Protein AF-A0A1A8ISS9-F1 (afdb_monomer_lite)

Secondary structure (DSSP, 8-state):
-HHHHHHHHHHTTSSS-----EEEE-S--HHHHHHHHHHT-GGG-SEEEE-TTS---HHHHHHHHHHS--TT--EEE--TTTT-TTT--GGGHHHHHHHHHHHHH-TT--EE-

Organism: Nothobranchius kuhntae (NCBI:txid321403)

pLDDT: mean 85.94, std 9.26, range [60.38, 97.31]

Structure (mmCIF, N/CA/C/O backbone):
data_AF-A0A1A8ISS9-F1
#
_entry.id   AF-A0A1A8ISS9-F1
#
loop_
_atom_site.group_PDB
_atom_site.id
_atom_site.type_symbol
_atom_site.label_atom_id
_atom_site.label_alt_id
_atom_site.label_comp_id
_atom_site.label_asym_id
_atom_site.label_entity_id
_atom_site.label_seq_id
_atom_site.pdbx_PDB_ins_code
_atom_site.Cartn_x
_atom_site.Cartn_y
_atom_site.Cartn_z
_atom_site.occupancy
_atom_site.B_iso_or_equiv
_atom_site.auth_seq_id
_atom_site.auth_comp_id
_atom_site.auth_asym_id
_atom_site.auth_atom_id
_atom_site.pdbx_PDB_model_num
ATOM 1 N N . TYR A 1 1 ? -16.794 6.265 -9.540 1.00 60.38 1 TYR A N 1
ATOM 2 C CA . TYR A 1 1 ? -15.836 6.478 -8.433 1.00 60.38 1 TYR A CA 1
ATOM 3 C C . TYR A 1 1 ? -16.132 7.723 -7.606 1.00 60.38 1 TYR A C 1
ATOM 5 O O . TYR A 1 1 ? -15.986 7.642 -6.396 1.00 60.38 1 TYR A O 1
ATOM 13 N N . ASP A 1 2 ? -16.631 8.817 -8.189 1.00 71.25 2 ASP A N 1
ATOM 14 C CA . ASP A 1 2 ? -17.115 9.984 -7.424 1.00 71.25 2 ASP A CA 1
ATOM 15 C C . ASP A 1 2 ? -18.046 9.669 -6.236 1.00 71.25 2 ASP A C 1
ATOM 17 O O . ASP A 1 2 ? -17.802 10.223 -5.166 1.00 71.25 2 ASP A O 1
ATOM 21 N N . PRO A 1 3 ? -19.027 8.742 -6.317 1.00 77.75 3 PRO A N 1
ATOM 22 C CA . PRO A 1 3 ? -19.847 8.405 -5.148 1.00 77.75 3 PRO A CA 1
ATOM 23 C C . PRO A 1 3 ? -19.054 7.738 -4.014 1.00 77.75 3 PRO A C 1
ATOM 25 O O . PRO A 1 3 ? -19.392 7.916 -2.849 1.00 77.75 3 PRO A O 1
ATOM 28 N N . VAL A 1 4 ? -17.973 7.011 -4.326 1.00 76.69 4 VAL A N 1
ATOM 29 C CA . VAL A 1 4 ? -17.093 6.408 -3.310 1.00 76.69 4 VAL A CA 1
ATOM 30 C C . VAL A 1 4 ? -16.338 7.511 -2.576 1.00 76.69 4 VAL A C 1
ATOM 32 O O . VAL A 1 4 ? -16.363 7.557 -1.353 1.00 76.69 4 VAL A O 1
ATOM 35 N N . ALA A 1 5 ? -15.736 8.450 -3.308 1.00 77.69 5 ALA A N 1
ATOM 36 C CA . ALA A 1 5 ? -15.061 9.592 -2.697 1.00 77.69 5 ALA A CA 1
ATOM 37 C C . ALA A 1 5 ? -16.015 10.471 -1.875 1.00 77.69 5 ALA A C 1
ATOM 39 O O . ALA A 1 5 ? -15.668 10.890 -0.775 1.00 77.69 5 ALA A O 1
ATOM 40 N N . GLN A 1 6 ? -17.231 10.710 -2.376 1.00 78.62 6 GLN A N 1
ATOM 41 C CA . GLN A 1 6 ? -18.268 11.422 -1.630 1.00 78.62 6 GLN A CA 1
ATOM 42 C C . GLN A 1 6 ? -18.646 10.683 -0.345 1.00 78.62 6 GLN A C 1
ATOM 44 O O . GLN A 1 6 ? -18.747 11.321 0.699 1.00 78.62 6 GLN A O 1
ATOM 49 N N . ALA A 1 7 ? -18.780 9.354 -0.386 1.00 79.06 7 ALA A N 1
ATOM 50 C CA . ALA A 1 7 ? -19.005 8.562 0.817 1.00 79.06 7 ALA A CA 1
ATOM 51 C C . ALA A 1 7 ? -17.861 8.752 1.824 1.00 79.06 7 ALA A C 1
ATOM 53 O O . ALA A 1 7 ? -18.134 9.094 2.970 1.00 79.06 7 ALA A O 1
ATOM 54 N N . PHE A 1 8 ? -16.594 8.649 1.399 1.00 78.31 8 PHE A N 1
ATOM 55 C CA . PHE A 1 8 ? -15.442 8.893 2.278 1.00 78.31 8 PHE A CA 1
ATOM 56 C C . PHE A 1 8 ? -15.427 10.303 2.887 1.00 78.31 8 PHE A C 1
ATOM 58 O O . PHE A 1 8 ? -15.116 10.466 4.065 1.00 78.31 8 PHE A O 1
ATOM 65 N N . LEU A 1 9 ? -15.790 11.330 2.116 1.00 79.06 9 LEU A N 1
ATOM 66 C CA . LEU A 1 9 ? -15.884 12.699 2.627 1.00 79.06 9 LEU A CA 1
ATOM 67 C C . LEU A 1 9 ? -16.990 12.839 3.680 1.00 79.06 9 LEU A C 1
ATOM 69 O O . LEU A 1 9 ? -16.774 13.481 4.707 1.00 79.06 9 LEU A O 1
ATOM 73 N N . LEU A 1 10 ? -18.142 12.204 3.453 1.00 80.00 10 LEU A N 1
ATOM 74 C CA . LEU A 1 10 ? -19.265 12.200 4.392 1.00 80.00 10 LEU A CA 1
ATOM 75 C C . LEU A 1 10 ? -18.953 11.428 5.680 1.00 80.00 10 LEU A C 1
ATOM 77 O O . LEU A 1 10 ? -19.461 11.807 6.732 1.00 80.00 10 LEU A O 1
ATOM 81 N N . LEU A 1 11 ? -18.080 10.412 5.640 1.00 74.12 11 LEU A N 1
ATOM 82 C CA . LEU A 1 11 ? -17.676 9.660 6.838 1.00 74.12 11 LEU A CA 1
ATOM 83 C C . LEU A 1 11 ? -17.051 10.543 7.915 1.00 74.12 11 LEU A C 1
ATOM 85 O O . LEU A 1 11 ? -17.265 10.296 9.099 1.00 74.12 11 LEU A O 1
ATOM 89 N N . ARG A 1 12 ? -16.350 11.615 7.529 1.00 70.94 12 ARG A N 1
ATOM 90 C CA . ARG A 1 12 ? -15.792 12.581 8.491 1.00 70.94 12 ARG A CA 1
ATOM 91 C C . ARG A 1 12 ? -16.876 13.340 9.265 1.00 70.94 12 ARG A C 1
ATOM 93 O O . ARG A 1 12 ? -16.585 13.914 10.309 1.00 70.94 12 ARG A O 1
ATOM 100 N N . CYS A 1 13 ? -18.108 13.344 8.759 1.00 74.62 13 CYS A N 1
ATOM 101 C CA . CYS A 1 13 ? -19.268 13.998 9.355 1.00 74.62 13 CYS A CA 1
ATOM 102 C C . CYS A 1 13 ? -20.208 13.012 10.075 1.00 74.62 13 CYS A C 1
ATOM 104 O O . CYS A 1 13 ? -21.216 13.440 10.636 1.00 74.62 13 CYS A O 1
ATOM 106 N N . CYS A 1 14 ? -19.909 11.707 10.070 1.00 73.69 14 CYS A N 1
ATOM 107 C CA . CYS A 1 14 ? -20.744 10.686 10.699 1.00 73.69 14 CYS A CA 1
ATOM 108 C C . CYS A 1 14 ? -20.286 10.374 12.140 1.00 73.69 14 CYS A C 1
ATOM 110 O O . CYS A 1 14 ? -19.088 10.326 12.414 1.00 73.69 14 CYS A O 1
ATOM 112 N N . PRO A 1 15 ? -21.218 10.092 13.075 1.00 76.62 15 PRO A N 1
ATOM 113 C CA . PRO A 1 15 ? -20.873 9.735 14.456 1.00 76.62 15 PRO A CA 1
ATOM 114 C C . PRO A 1 15 ? -20.226 8.341 14.584 1.00 76.62 15 PRO A C 1
ATOM 116 O O . PRO A 1 15 ? -19.570 8.056 15.585 1.00 76.62 15 PRO A O 1
ATOM 119 N N . LEU A 1 16 ? -20.389 7.474 13.576 1.00 72.50 16 LEU A N 1
ATOM 120 C CA . LEU A 1 16 ? -19.735 6.167 13.487 1.00 72.50 16 LEU A CA 1
ATOM 121 C C . LEU A 1 16 ? -18.405 6.299 12.734 1.00 72.50 16 LEU A C 1
ATOM 123 O O . LEU A 1 16 ? -18.392 6.612 11.545 1.00 72.50 16 LEU A O 1
ATOM 127 N N . LYS A 1 17 ? -17.292 6.024 13.423 1.00 73.31 17 LYS A N 1
ATOM 128 C CA . LYS A 1 17 ? -15.950 6.005 12.825 1.00 73.31 17 LYS A CA 1
ATOM 129 C C . LYS A 1 17 ? -15.729 4.675 12.106 1.00 73.31 17 LYS A C 1
ATOM 131 O O . LYS A 1 17 ? -15.537 3.651 12.759 1.00 73.31 17 LYS A O 1
ATOM 136 N N . LEU A 1 18 ? -15.776 4.680 10.775 1.00 72.00 18 LEU A N 1
ATOM 137 C CA . LEU A 1 18 ? -15.343 3.529 9.983 1.00 72.00 18 LEU A CA 1
ATOM 138 C C . LEU A 1 18 ? -13.815 3.451 9.984 1.00 72.00 18 LEU A C 1
ATOM 140 O O . LEU A 1 18 ? -13.147 4.471 9.864 1.00 72.00 18 LEU A O 1
ATOM 144 N N . HIS A 1 19 ? -13.275 2.240 10.116 1.00 77.31 19 HIS A N 1
ATOM 145 C CA . HIS A 1 19 ? -11.836 1.991 10.108 1.00 77.31 19 HIS A CA 1
ATOM 146 C C . HIS A 1 19 ? -11.495 1.028 8.971 1.00 77.31 19 HIS A C 1
ATOM 148 O O . HIS A 1 19 ? -11.909 -0.135 8.986 1.00 77.31 19 HIS A O 1
ATOM 154 N N . PHE A 1 20 ? -10.764 1.514 7.971 1.00 84.19 20 PHE A N 1
ATOM 155 C CA . PHE A 1 20 ? -10.398 0.725 6.798 1.00 84.19 20 PHE A CA 1
ATOM 156 C C . PHE A 1 20 ? -9.106 -0.042 7.072 1.00 84.19 20 PHE A C 1
ATOM 158 O O . PHE A 1 20 ? -8.005 0.462 6.892 1.00 84.19 20 PHE A O 1
ATOM 165 N N . VAL A 1 21 ? -9.241 -1.289 7.521 1.00 89.62 21 VAL A N 1
ATOM 166 C CA . VAL A 1 21 ? -8.081 -2.157 7.794 1.00 89.62 21 VAL A CA 1
ATOM 167 C C . VAL A 1 21 ? -7.480 -2.771 6.528 1.00 89.62 21 VAL A C 1
ATOM 169 O O . VAL A 1 21 ? -6.317 -3.178 6.540 1.00 89.62 21 VAL A O 1
ATOM 172 N N . GLY A 1 22 ? -8.250 -2.829 5.440 1.00 92.75 22 GLY A N 1
ATOM 173 C CA . GLY A 1 22 ? -7.833 -3.368 4.151 1.00 92.75 22 GLY A CA 1
ATOM 174 C C . GLY A 1 22 ? -8.367 -2.532 2.993 1.00 92.75 22 GLY A C 1
ATOM 175 O O . GLY A 1 22 ? -9.510 -2.074 3.032 1.00 92.75 22 GLY A O 1
ATOM 176 N N . PHE A 1 23 ? -7.547 -2.355 1.961 1.00 93.19 23 PHE A N 1
ATOM 177 C CA . PHE A 1 23 ? -7.891 -1.617 0.754 1.00 93.19 23 PHE A CA 1
ATOM 178 C C . PHE A 1 23 ? -7.484 -2.414 -0.482 1.00 93.19 23 PHE A C 1
ATOM 180 O O . PHE A 1 23 ? -6.300 -2.677 -0.686 1.00 93.19 23 PHE A O 1
ATOM 187 N N . ARG A 1 24 ? -8.465 -2.768 -1.319 1.00 93.50 24 ARG A N 1
ATOM 188 C CA . ARG A 1 24 ? -8.237 -3.423 -2.609 1.00 93.50 24 ARG A CA 1
ATOM 189 C C . ARG A 1 24 ? -8.620 -2.484 -3.747 1.00 93.50 24 ARG A C 1
ATOM 191 O O . ARG A 1 24 ? -9.789 -2.140 -3.908 1.00 93.50 24 ARG A O 1
ATOM 198 N N . ALA A 1 25 ? -7.634 -2.094 -4.541 1.00 91.88 25 ALA A N 1
ATOM 199 C CA . ALA A 1 25 ? -7.802 -1.307 -5.749 1.00 91.88 25 ALA A CA 1
ATOM 200 C C . ALA A 1 25 ? -7.944 -2.216 -6.968 1.00 91.88 25 ALA A C 1
ATOM 202 O O . ALA A 1 25 ? -7.020 -2.958 -7.299 1.00 91.88 25 ALA A O 1
ATOM 203 N N . ASP A 1 26 ? -9.073 -2.091 -7.663 1.00 91.56 26 ASP A N 1
ATOM 204 C CA . ASP A 1 26 ? -9.326 -2.721 -8.956 1.00 91.56 26 ASP A CA 1
ATOM 205 C C . ASP A 1 26 ? -9.849 -1.679 -9.945 1.00 91.56 26 ASP A C 1
ATOM 207 O O . ASP A 1 26 ? -10.719 -0.867 -9.611 1.00 91.56 26 ASP A O 1
ATOM 211 N N . SER A 1 27 ? -9.288 -1.702 -11.156 1.00 88.50 27 SER A N 1
ATOM 212 C CA . SER A 1 27 ? -9.709 -0.881 -12.295 1.00 88.50 27 SER A CA 1
ATOM 213 C C . SER A 1 27 ? -9.714 0.633 -12.018 1.00 88.50 27 SER A C 1
ATOM 215 O O . SER A 1 27 ? -10.427 1.399 -12.664 1.00 88.50 27 SER A O 1
ATOM 217 N N . LEU A 1 28 ? -8.907 1.079 -11.046 1.00 89.69 28 LEU A N 1
ATOM 218 C CA . LEU A 1 28 ? -8.697 2.491 -10.738 1.00 89.69 28 LEU A CA 1
ATOM 219 C C . LEU A 1 28 ? -7.663 3.093 -11.687 1.00 89.69 28 LEU A C 1
ATOM 221 O O . LEU A 1 28 ? -6.567 2.557 -11.849 1.00 89.69 28 LEU A O 1
ATOM 225 N N . SER A 1 29 ? -7.962 4.275 -12.230 1.00 91.00 29 SER A N 1
ATOM 226 C CA . SER A 1 29 ? -6.897 5.134 -12.761 1.00 91.00 29 SER A CA 1
ATOM 227 C C . SER A 1 29 ? -5.946 5.542 -11.629 1.00 91.00 29 SER A C 1
ATOM 229 O O . SER A 1 29 ? -6.364 5.642 -10.474 1.00 91.00 29 SER A O 1
ATOM 231 N N . LEU A 1 30 ? -4.688 5.861 -11.946 1.00 90.25 30 LEU A N 1
ATOM 232 C CA . LEU A 1 30 ? -3.707 6.295 -10.940 1.00 90.25 30 LEU A CA 1
ATOM 233 C C . LEU A 1 30 ? -4.227 7.468 -10.105 1.00 90.25 30 LEU A C 1
ATOM 235 O O . LEU A 1 30 ? -4.208 7.420 -8.879 1.00 90.25 30 LEU A O 1
ATOM 239 N N . LYS A 1 31 ? -4.794 8.489 -10.757 1.00 90.50 31 LYS A N 1
ATOM 240 C CA . LYS A 1 31 ? -5.374 9.647 -10.065 1.00 90.50 31 LYS A CA 1
ATOM 241 C C . LYS A 1 31 ? -6.447 9.234 -9.051 1.00 90.50 31 LYS A C 1
ATOM 243 O O . LYS A 1 31 ? -6.476 9.774 -7.949 1.00 90.50 31 LYS A O 1
ATOM 248 N N . GLN A 1 32 ? -7.311 8.283 -9.407 1.00 90.44 32 GLN A N 1
ATOM 249 C CA . GLN A 1 32 ? -8.339 7.773 -8.499 1.00 90.44 32 GLN A CA 1
ATOM 250 C C . GLN A 1 32 ? -7.740 6.933 -7.372 1.00 90.44 32 GLN A C 1
ATOM 252 O O . GLN A 1 32 ? -8.168 7.100 -6.236 1.00 90.44 32 GLN A O 1
ATOM 257 N N . LEU A 1 33 ? -6.742 6.088 -7.657 1.00 90.75 33 LEU A N 1
ATOM 258 C CA . LEU A 1 33 ? -6.028 5.317 -6.639 1.00 90.75 33 LEU A CA 1
ATOM 259 C C . LEU A 1 33 ? -5.462 6.242 -5.559 1.00 90.75 33 LEU A C 1
ATOM 261 O O . LEU A 1 33 ? -5.831 6.111 -4.396 1.00 90.75 33 LEU A O 1
ATOM 265 N N . PHE A 1 34 ? -4.633 7.216 -5.944 1.00 90.25 34 PHE A N 1
ATOM 266 C CA . PHE A 1 34 ? -4.026 8.155 -4.996 1.00 90.25 34 PHE A CA 1
ATOM 267 C C . PHE A 1 34 ? -5.073 8.965 -4.228 1.00 90.25 34 PHE A C 1
ATOM 269 O O . PHE A 1 34 ? -4.919 9.208 -3.032 1.00 90.25 34 PHE A O 1
ATOM 276 N N . TYR A 1 35 ? -6.141 9.388 -4.908 1.00 89.62 35 TYR A N 1
ATOM 277 C CA . TYR A 1 35 ? -7.189 10.186 -4.287 1.00 89.62 35 TYR A CA 1
ATOM 278 C C . TYR A 1 35 ? -7.982 9.392 -3.246 1.00 89.62 35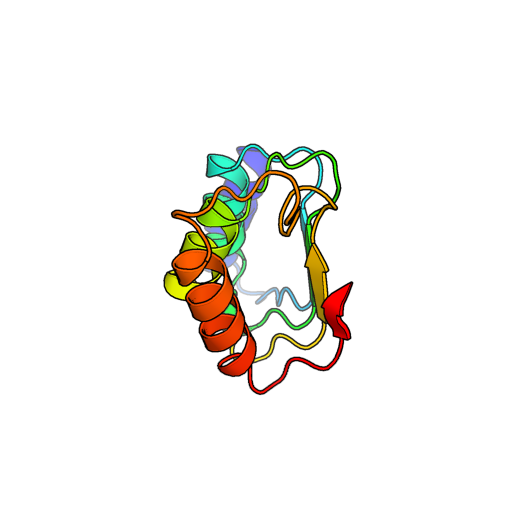 TYR A C 1
ATOM 280 O O . TYR A 1 35 ? -8.111 9.839 -2.111 1.00 89.62 35 TYR A O 1
ATOM 288 N N . VAL A 1 36 ? -8.471 8.202 -3.602 1.00 89.38 36 VAL A N 1
ATOM 289 C CA . VAL A 1 36 ? -9.254 7.363 -2.686 1.00 89.38 36 VAL A CA 1
ATOM 290 C C . VAL A 1 36 ? -8.382 6.864 -1.537 1.00 89.38 36 VAL A C 1
ATOM 292 O O . VAL A 1 36 ? -8.825 6.883 -0.395 1.00 89.38 36 VAL A O 1
ATOM 295 N N . LEU A 1 37 ? -7.133 6.483 -1.806 1.00 90.25 37 LEU A N 1
ATOM 296 C CA . LEU A 1 37 ? -6.233 5.968 -0.779 1.00 90.25 37 LEU A CA 1
ATOM 297 C C . LEU A 1 37 ? -5.888 7.035 0.275 1.00 90.25 37 LEU A C 1
ATOM 299 O O . LEU A 1 37 ? -5.849 6.725 1.460 1.00 90.25 37 LEU A O 1
ATOM 303 N N . ARG A 1 38 ? -5.757 8.311 -0.120 1.00 87.31 38 ARG A N 1
ATOM 304 C CA . ARG A 1 38 ? -5.639 9.436 0.830 1.00 87.31 38 ARG A CA 1
ATOM 305 C C . ARG A 1 38 ? -6.890 9.653 1.678 1.00 87.31 38 ARG A C 1
ATOM 307 O O . ARG A 1 38 ? -6.783 10.121 2.805 1.00 87.31 38 ARG A O 1
ATOM 314 N N . LEU A 1 39 ? -8.069 9.366 1.133 1.00 87.19 39 LEU A N 1
ATOM 315 C CA . LEU A 1 39 ? -9.332 9.484 1.862 1.00 87.19 39 LEU A CA 1
ATOM 316 C C . LEU A 1 39 ? -9.589 8.294 2.799 1.00 87.19 39 LEU A C 1
ATOM 318 O O . LEU A 1 39 ? -10.405 8.414 3.707 1.00 87.19 39 LEU A O 1
ATOM 322 N N . ALA A 1 40 ? -8.903 7.168 2.588 1.00 87.19 40 ALA A N 1
ATOM 323 C CA . ALA A 1 40 ? -9.122 5.912 3.297 1.00 87.19 40 ALA A CA 1
ATOM 324 C C . ALA A 1 40 ? -8.304 5.747 4.592 1.00 87.19 40 ALA A C 1
ATOM 326 O O . ALA A 1 40 ? -8.228 4.631 5.096 1.00 87.19 40 ALA A O 1
ATOM 327 N N . GLU A 1 41 ? -7.726 6.827 5.133 1.00 86.88 41 GLU A N 1
ATOM 328 C CA . GLU A 1 41 ? -6.900 6.812 6.358 1.00 86.88 41 GLU A CA 1
ATOM 329 C C . GLU A 1 41 ? -5.753 5.781 6.274 1.00 86.88 41 GLU A C 1
ATOM 331 O O . GLU A 1 41 ? -5.789 4.740 6.934 1.00 86.88 41 GLU A O 1
ATOM 336 N N . PRO A 1 42 ? -4.727 6.024 5.440 1.00 89.88 42 PRO A N 1
ATOM 337 C CA . PRO A 1 42 ? -3.656 5.057 5.183 1.00 89.88 42 PRO A CA 1
ATOM 338 C C . PRO A 1 42 ? -2.890 4.615 6.443 1.00 89.88 42 PRO A C 1
ATOM 340 O O . PRO A 1 42 ? -2.365 3.503 6.489 1.00 89.88 42 PRO A O 1
ATOM 343 N N . GLU A 1 43 ? -2.925 5.409 7.514 1.00 90.88 43 GLU A N 1
ATOM 344 C CA . GLU A 1 43 ? -2.355 5.098 8.828 1.00 90.88 43 GLU A CA 1
ATOM 345 C C . GLU A 1 43 ? -3.053 3.923 9.540 1.00 90.88 43 GLU A C 1
ATOM 347 O O . GLU A 1 43 ? -2.509 3.324 10.477 1.00 90.88 43 GLU A O 1
ATOM 352 N N . ALA A 1 44 ? -4.277 3.601 9.117 1.00 90.12 44 ALA A N 1
ATOM 353 C CA . ALA A 1 44 ? -5.087 2.488 9.595 1.00 90.12 44 ALA A CA 1
ATOM 354 C C . ALA A 1 44 ? -4.922 1.210 8.762 1.00 90.12 44 ALA A C 1
ATOM 356 O O . ALA A 1 44 ? -5.220 0.116 9.253 1.00 90.12 44 ALA A O 1
ATOM 357 N N . ILE A 1 45 ? -4.458 1.337 7.517 1.00 94.50 45 ILE A N 1
ATOM 358 C CA . ILE A 1 45 ? -4.435 0.238 6.557 1.00 94.50 45 ILE A CA 1
ATOM 359 C C . ILE A 1 45 ? -3.362 -0.773 6.960 1.00 94.50 45 ILE A C 1
ATOM 361 O O . ILE A 1 45 ? -2.182 -0.460 7.107 1.00 94.50 45 ILE A O 1
ATOM 365 N N . THR A 1 46 ? -3.789 -2.024 7.101 1.00 96.25 46 THR A N 1
ATOM 366 C CA . THR A 1 46 ? -2.910 -3.169 7.369 1.00 96.25 46 THR A CA 1
ATOM 367 C C . THR A 1 46 ? -2.692 -4.037 6.135 1.00 96.25 46 THR A C 1
ATOM 369 O O . THR A 1 46 ? -1.691 -4.749 6.063 1.00 96.25 46 THR A O 1
ATOM 372 N N . LYS A 1 47 ? -3.587 -3.949 5.144 1.00 97.12 47 LYS A N 1
ATOM 373 C CA . LYS A 1 47 ? -3.505 -4.690 3.885 1.00 97.12 47 LYS A CA 1
ATOM 374 C C . LYS A 1 47 ? -3.821 -3.793 2.688 1.00 97.12 47 LYS A C 1
ATOM 376 O O . LYS A 1 47 ? -4.929 -3.26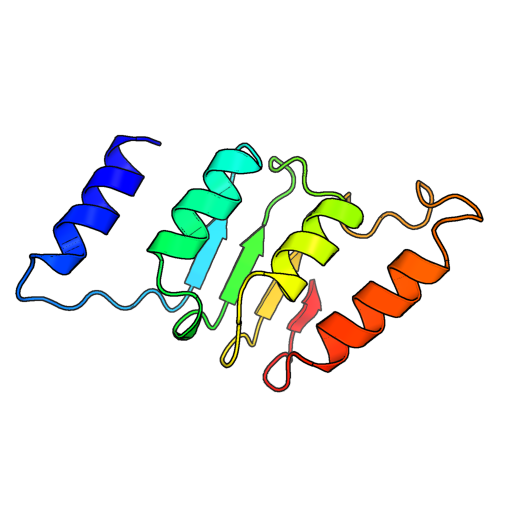7 2.602 1.00 97.12 47 LYS A O 1
ATOM 381 N N . LEU A 1 48 ? -2.871 -3.643 1.769 1.00 96.12 48 LEU A N 1
ATOM 382 C CA . LEU A 1 48 ? -3.021 -2.895 0.521 1.00 96.12 48 LEU A CA 1
ATOM 383 C C . LEU A 1 48 ? -2.866 -3.846 -0.664 1.00 96.12 48 LEU A C 1
ATOM 385 O O . LEU A 1 48 ? -1.795 -4.403 -0.874 1.00 96.12 48 LEU A O 1
ATOM 389 N N . GLU A 1 49 ? -3.921 -4.003 -1.455 1.00 95.25 49 GLU A N 1
ATOM 390 C CA . GLU A 1 49 ? -3.923 -4.849 -2.646 1.00 95.25 49 GLU A CA 1
ATOM 391 C C . GLU A 1 49 ? -4.187 -4.007 -3.892 1.00 95.25 49 GLU A C 1
ATOM 393 O O . GLU A 1 49 ? -5.269 -3.443 -4.049 1.00 95.25 49 GLU A O 1
ATOM 398 N N . VAL A 1 50 ? -3.229 -3.940 -4.811 1.00 93.44 50 VAL A N 1
ATOM 399 C CA . VAL A 1 50 ? -3.404 -3.307 -6.120 1.00 93.44 50 VAL A CA 1
ATOM 400 C C . VAL A 1 50 ? -3.373 -4.397 -7.186 1.00 93.44 50 VAL A C 1
ATOM 402 O O . VAL A 1 50 ? -2.353 -5.051 -7.381 1.00 93.44 50 VAL A O 1
ATOM 405 N N . VAL A 1 51 ? -4.501 -4.629 -7.866 1.00 90.19 51 VAL A N 1
ATOM 406 C CA . VAL A 1 51 ? -4.596 -5.703 -8.872 1.00 90.19 51 VAL A CA 1
ATOM 407 C C . VAL A 1 51 ? -4.195 -5.239 -10.277 1.00 90.19 51 VAL A C 1
ATOM 409 O O . VAL A 1 51 ? -4.066 -4.048 -10.551 1.00 90.19 51 VAL A O 1
ATOM 412 N N . HIS A 1 52 ? -4.038 -6.202 -11.191 1.00 80.06 52 HIS A N 1
ATOM 413 C CA . HIS A 1 52 ? -3.506 -6.036 -12.553 1.00 80.06 52 HIS A CA 1
ATOM 414 C C . HIS A 1 52 ? -4.211 -4.993 -13.440 1.00 80.06 52 HIS A C 1
ATOM 416 O O . HIS A 1 52 ? -3.607 -4.521 -14.397 1.00 80.06 52 HIS A O 1
ATOM 422 N N . ASN A 1 53 ? -5.454 -4.612 -13.137 1.00 81.25 53 ASN A N 1
ATOM 423 C CA . ASN A 1 53 ? -6.198 -3.607 -13.907 1.00 81.25 53 ASN A CA 1
ATOM 424 C C . ASN A 1 53 ? -5.825 -2.160 -13.558 1.00 81.25 53 ASN A C 1
ATOM 426 O O . ASN A 1 53 ? -6.357 -1.222 -14.150 1.00 81.25 53 ASN A O 1
ATOM 430 N N . VAL A 1 54 ? -4.947 -1.961 -12.577 1.00 85.94 54 VAL A N 1
ATOM 431 C CA . VAL A 1 54 ? -4.408 -0.647 -12.238 1.00 85.94 54 VAL A CA 1
ATOM 432 C C . VAL A 1 54 ? -3.070 -0.480 -12.965 1.00 85.94 54 VAL A C 1
ATOM 434 O O . VAL A 1 54 ? -2.183 -1.312 -12.761 1.00 85.94 54 VAL A O 1
ATOM 437 N N . PRO A 1 55 ? -2.881 0.578 -13.779 1.00 88.00 55 PRO A N 1
ATOM 438 C CA . PRO A 1 55 ? -1.635 0.819 -14.510 1.00 88.00 55 PRO A CA 1
ATOM 439 C C . PRO A 1 55 ? -0.545 1.379 -13.577 1.00 88.00 55 PRO A C 1
ATOM 441 O O . PRO A 1 55 ? -0.057 2.492 -13.759 1.00 88.00 55 PRO A O 1
ATOM 444 N N . LEU A 1 56 ? -0.221 0.633 -12.518 1.00 89.19 56 LEU A N 1
ATOM 445 C CA . LEU A 1 56 ? 0.827 0.962 -11.558 1.00 89.19 56 LEU A CA 1
ATOM 446 C C . LEU A 1 56 ? 2.173 0.456 -12.089 1.00 89.19 56 LEU A C 1
ATOM 448 O O . LEU A 1 56 ? 2.319 -0.725 -12.396 1.00 89.19 56 LEU A O 1
ATOM 452 N N . GLU A 1 57 ? 3.147 1.358 -12.157 1.00 88.94 57 GLU A N 1
ATOM 453 C CA . GLU A 1 57 ? 4.523 1.095 -12.602 1.00 88.94 57 GLU A CA 1
ATOM 454 C C . GLU A 1 57 ? 5.496 1.493 -11.485 1.00 88.94 57 GLU A C 1
ATOM 456 O O . GLU A 1 57 ? 5.083 2.134 -10.513 1.00 88.94 57 GLU A O 1
ATOM 461 N N . ALA A 1 58 ? 6.778 1.151 -11.624 1.00 88.19 58 ALA A N 1
ATOM 462 C CA . ALA A 1 58 ? 7.797 1.364 -10.592 1.00 88.19 58 ALA A CA 1
ATOM 463 C C . ALA A 1 58 ? 7.878 2.826 -10.111 1.00 88.19 58 ALA A C 1
ATOM 465 O O . ALA A 1 58 ? 7.858 3.080 -8.907 1.00 88.19 58 ALA A O 1
ATOM 466 N N . PHE A 1 59 ? 7.849 3.796 -11.030 1.00 87.88 59 PHE A N 1
ATOM 467 C CA . PHE A 1 59 ? 7.833 5.222 -10.681 1.00 87.88 59 PHE A CA 1
ATOM 468 C C . PHE A 1 59 ? 6.580 5.620 -9.882 1.00 87.88 59 PHE A C 1
ATOM 470 O O . PHE A 1 59 ? 6.639 6.367 -8.907 1.00 87.88 59 PHE A O 1
ATOM 477 N N . HIS A 1 60 ? 5.413 5.084 -10.249 1.00 90.69 60 HIS A N 1
ATOM 478 C CA . HIS A 1 60 ? 4.177 5.341 -9.510 1.00 90.69 60 HIS A CA 1
ATOM 479 C C . HIS A 1 60 ? 4.219 4.733 -8.103 1.00 90.69 60 HIS A C 1
ATOM 481 O O . HIS A 1 60 ? 3.685 5.327 -7.165 1.00 90.69 60 HIS A O 1
ATOM 487 N N . LEU A 1 61 ? 4.855 3.569 -7.952 1.00 91.00 61 LEU A N 1
ATOM 488 C CA . LEU A 1 61 ? 5.062 2.921 -6.661 1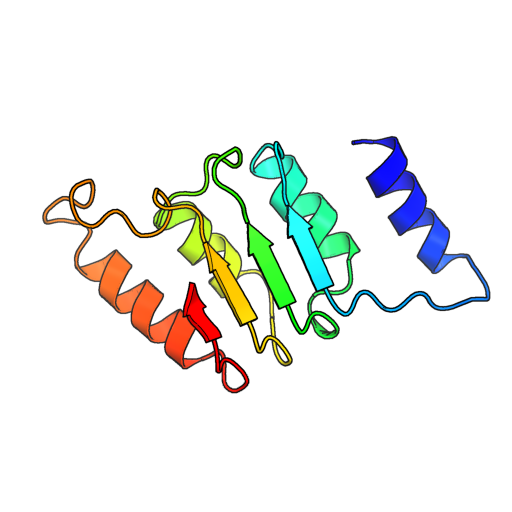.00 91.00 61 LEU A CA 1
ATOM 489 C C . LEU A 1 61 ? 6.005 3.736 -5.767 1.00 91.00 61 LEU A C 1
ATOM 491 O O . LEU A 1 61 ? 5.702 3.929 -4.593 1.00 91.00 61 LEU A O 1
ATOM 495 N N . GLU A 1 62 ? 7.091 4.275 -6.319 1.00 91.44 62 GLU A N 1
ATOM 496 C CA . GLU A 1 62 ? 8.004 5.165 -5.593 1.00 91.44 62 GLU A CA 1
ATOM 497 C C . GLU A 1 62 ? 7.257 6.398 -5.063 1.00 91.44 62 GLU A C 1
ATOM 499 O O . GLU A 1 62 ? 7.336 6.741 -3.879 1.00 91.44 62 GLU A O 1
ATOM 504 N N . VAL A 1 63 ? 6.444 7.033 -5.913 1.00 92.25 63 VAL A N 1
ATOM 505 C CA . VAL A 1 63 ? 5.602 8.169 -5.515 1.00 92.25 63 VAL A CA 1
ATOM 506 C C . VAL A 1 63 ? 4.593 7.765 -4.436 1.00 92.25 63 VAL A C 1
ATOM 508 O O . VAL A 1 63 ? 4.363 8.524 -3.497 1.00 92.25 63 VAL A O 1
ATOM 511 N N . LEU A 1 64 ? 3.992 6.578 -4.529 1.00 92.44 64 LEU A N 1
ATOM 512 C CA . LEU A 1 64 ? 3.051 6.079 -3.525 1.00 92.44 64 LEU A CA 1
ATOM 513 C C . LEU A 1 64 ? 3.710 5.895 -2.161 1.00 92.44 64 LEU A C 1
ATOM 515 O O . LEU A 1 64 ? 3.210 6.444 -1.181 1.00 92.44 64 LEU A O 1
ATOM 519 N N . LEU A 1 65 ? 4.832 5.181 -2.110 1.00 92.25 65 LEU A N 1
ATOM 520 C CA . LEU A 1 65 ? 5.531 4.878 -0.863 1.00 92.25 65 LEU A CA 1
ATOM 521 C C . LEU A 1 65 ? 6.219 6.108 -0.253 1.00 92.25 65 LEU A C 1
ATOM 523 O O . LEU A 1 65 ? 6.379 6.176 0.960 1.00 92.25 65 LEU A O 1
ATOM 527 N N . SER A 1 66 ? 6.594 7.102 -1.063 1.00 92.38 66 SER A N 1
ATOM 528 C CA . SER A 1 66 ? 7.206 8.345 -0.570 1.00 92.38 66 SER A CA 1
ATOM 529 C C . SER A 1 66 ? 6.195 9.405 -0.119 1.00 92.38 66 SER A C 1
ATOM 531 O O . SER A 1 66 ? 6.525 10.264 0.701 1.00 92.38 66 SER A O 1
ATOM 533 N N . LYS A 1 67 ? 4.974 9.411 -0.675 1.00 91.06 67 LYS A N 1
ATOM 534 C CA . LYS A 1 67 ? 3.956 10.444 -0.395 1.00 91.06 67 LYS A CA 1
ATOM 535 C C . LYS A 1 67 ? 2.860 10.000 0.560 1.00 91.06 67 LYS A C 1
ATOM 537 O O . LYS A 1 67 ? 2.077 10.857 0.981 1.00 91.06 67 LYS A O 1
ATOM 542 N N . VAL A 1 68 ? 2.753 8.708 0.844 1.00 91.00 68 VAL A N 1
ATOM 543 C CA . VAL A 1 68 ? 1.727 8.155 1.723 1.00 91.00 68 VAL A CA 1
ATOM 544 C C . VAL A 1 68 ? 2.394 7.328 2.808 1.00 91.00 68 VAL A C 1
ATOM 546 O O . VAL A 1 68 ? 3.171 6.427 2.511 1.00 91.00 68 VAL A O 1
ATOM 549 N N . ASP A 1 69 ? 2.074 7.644 4.060 1.00 91.00 69 ASP A N 1
ATOM 550 C CA . ASP A 1 69 ? 2.593 6.907 5.203 1.00 91.00 69 ASP A CA 1
ATOM 551 C C . ASP A 1 69 ? 1.727 5.674 5.487 1.00 91.00 69 ASP A C 1
ATOM 553 O O . ASP A 1 69 ? 0.499 5.754 5.566 1.00 91.00 69 ASP A O 1
ATOM 557 N N . PHE A 1 70 ? 2.388 4.532 5.649 1.00 93.75 70 PHE A N 1
ATOM 558 C CA . PHE A 1 70 ? 1.780 3.217 5.834 1.00 93.75 70 PHE A CA 1
ATOM 559 C C . PHE A 1 70 ? 2.322 2.532 7.104 1.00 93.75 70 PHE A C 1
ATOM 561 O O . PHE A 1 70 ? 2.842 1.413 7.048 1.00 93.75 70 PHE A O 1
ATOM 568 N N . PRO A 1 71 ? 2.202 3.161 8.287 1.00 93.88 71 PRO A N 1
ATOM 569 C CA . PRO A 1 71 ? 2.876 2.720 9.510 1.00 93.88 71 PRO A CA 1
ATOM 570 C C . PRO A 1 71 ? 2.455 1.316 9.971 1.00 93.88 71 PRO A C 1
ATOM 572 O O . PRO A 1 71 ? 3.226 0.604 10.621 1.00 93.88 71 PRO A O 1
ATOM 575 N N . LYS A 1 72 ? 1.225 0.899 9.645 1.00 95.00 72 LYS A N 1
ATOM 576 C CA . LYS A 1 72 ? 0.642 -0.388 10.053 1.00 95.00 72 LYS A CA 1
ATOM 577 C C . LYS A 1 72 ? 0.546 -1.408 8.923 1.00 95.00 72 LYS A C 1
ATOM 579 O O . LYS A 1 72 ? -0.018 -2.479 9.147 1.00 95.00 72 LYS A O 1
ATOM 584 N N . LEU A 1 73 ? 1.065 -1.098 7.736 1.00 97.06 73 LEU A N 1
ATOM 585 C CA . LEU A 1 73 ? 0.927 -1.968 6.576 1.00 97.06 73 LEU A CA 1
ATOM 586 C C . LEU A 1 73 ? 1.722 -3.256 6.780 1.00 97.06 73 LEU A C 1
ATOM 588 O O . LEU A 1 73 ? 2.932 -3.222 6.974 1.00 97.06 73 LEU A O 1
ATOM 592 N N . LYS A 1 74 ? 1.013 -4.385 6.750 1.00 97.00 74 LYS A N 1
ATOM 593 C CA . LYS A 1 74 ? 1.560 -5.734 6.928 1.00 97.00 74 LYS A CA 1
ATOM 594 C C . LYS A 1 74 ? 1.641 -6.505 5.625 1.00 97.00 74 LYS A C 1
ATOM 596 O O . LYS A 1 74 ? 2.544 -7.315 5.457 1.00 97.00 74 LYS A O 1
ATOM 601 N N . SER A 1 75 ? 0.695 -6.251 4.727 1.00 97.31 75 SER A N 1
ATOM 602 C CA . SER A 1 75 ? 0.532 -6.997 3.487 1.00 97.31 75 SER A CA 1
ATOM 603 C C . SER A 1 75 ? 0.385 -6.031 2.322 1.00 97.31 75 SER A C 1
ATOM 605 O O . SER A 1 75 ? -0.514 -5.184 2.328 1.00 97.31 75 SER A O 1
ATOM 607 N N . LEU A 1 76 ? 1.297 -6.136 1.358 1.00 96.25 76 LEU A N 1
ATOM 608 C CA . LEU A 1 76 ? 1.310 -5.348 0.132 1.00 96.25 76 LEU A CA 1
ATOM 609 C C . LEU A 1 76 ? 1.238 -6.296 -1.066 1.00 96.25 76 LEU A C 1
ATOM 611 O O . LEU A 1 76 ? 2.118 -7.132 -1.247 1.00 96.25 76 LEU A O 1
ATOM 615 N N . THR A 1 77 ? 0.206 -6.151 -1.890 1.00 95.19 77 THR A N 1
ATOM 616 C CA . THR A 1 77 ? 0.095 -6.851 -3.173 1.00 95.19 77 THR A CA 1
ATOM 617 C C . THR A 1 77 ? 0.198 -5.847 -4.303 1.00 95.19 77 THR A C 1
ATOM 619 O O . THR A 1 77 ? -0.561 -4.872 -4.343 1.00 95.19 77 THR A O 1
ATOM 622 N N . LEU A 1 78 ? 1.124 -6.094 -5.220 1.00 92.75 78 LEU A N 1
ATOM 623 C CA . LEU A 1 78 ? 1.397 -5.236 -6.362 1.00 92.75 78 LEU A CA 1
ATOM 624 C C . LEU A 1 78 ? 0.997 -5.936 -7.668 1.00 92.75 78 LEU A C 1
ATOM 626 O O . LEU A 1 78 ? 1.081 -7.159 -7.782 1.00 92.75 78 LEU A O 1
ATOM 630 N N . PRO A 1 79 ? 0.573 -5.189 -8.700 1.00 90.50 79 PRO A N 1
ATOM 631 C CA . PRO A 1 79 ? 0.380 -5.780 -10.011 1.00 90.50 79 PRO A CA 1
ATOM 632 C C . PRO A 1 79 ? 1.745 -6.144 -10.603 1.00 90.50 79 PRO A C 1
ATOM 634 O O . PRO A 1 79 ? 2.735 -5.453 -10.372 1.00 90.50 79 PRO A O 1
ATOM 637 N N . ALA A 1 80 ? 1.789 -7.175 -11.449 1.00 81.81 80 ALA A N 1
ATOM 638 C CA . ALA A 1 80 ? 3.032 -7.663 -12.059 1.00 81.81 80 ALA A CA 1
ATOM 639 C C . ALA A 1 80 ? 3.839 -6.578 -12.809 1.00 81.81 80 ALA A C 1
ATOM 641 O O . ALA A 1 80 ? 5.048 -6.708 -12.964 1.00 81.81 80 ALA A O 1
ATOM 642 N N . GLY A 1 81 ? 3.178 -5.507 -13.267 1.00 75.62 81 GLY A N 1
ATOM 643 C CA . GLY A 1 81 ? 3.822 -4.367 -13.927 1.00 75.62 81 GLY A CA 1
ATOM 644 C C . GLY A 1 81 ? 4.506 -3.363 -12.989 1.00 75.62 81 GLY A C 1
ATOM 645 O O . GLY A 1 81 ? 5.322 -2.578 -13.461 1.00 75.62 81 GLY A O 1
ATOM 646 N N . ALA A 1 82 ? 4.217 -3.380 -11.684 1.00 81.69 82 ALA A N 1
ATOM 647 C CA . ALA A 1 82 ? 4.743 -2.391 -10.739 1.00 81.69 82 ALA A CA 1
ATOM 648 C C . ALA A 1 82 ? 6.223 -2.608 -10.384 1.00 81.69 82 ALA A C 1
ATOM 650 O O . ALA A 1 82 ? 6.895 -1.658 -9.998 1.00 81.69 82 ALA A O 1
ATOM 651 N N . LEU A 1 83 ? 6.729 -3.835 -10.533 1.00 77.00 83 LEU A N 1
ATOM 652 C CA . LEU A 1 83 ? 8.129 -4.216 -10.306 1.00 77.00 83 LEU A CA 1
ATOM 653 C C . LEU A 1 83 ? 8.679 -5.008 -11.508 1.00 77.00 83 LEU A C 1
ATOM 655 O O . LEU A 1 83 ? 9.388 -6.001 -11.349 1.00 77.00 83 LEU A O 1
ATOM 659 N N . ASP A 1 84 ? 8.326 -4.608 -12.734 1.00 77.19 84 ASP A N 1
ATOM 660 C CA . ASP A 1 84 ? 8.836 -5.277 -13.937 1.00 77.19 84 ASP A CA 1
ATOM 661 C C . ASP A 1 84 ? 10.257 -4.802 -14.274 1.00 77.19 84 ASP A C 1
ATOM 663 O O . ASP A 1 84 ? 10.460 -3.892 -15.074 1.00 77.19 84 ASP A O 1
ATOM 667 N N . VAL A 1 85 ? 11.254 -5.468 -13.686 1.00 69.38 85 VAL A N 1
ATOM 668 C CA . VAL A 1 85 ? 12.694 -5.232 -13.916 1.00 69.38 85 VAL A CA 1
ATOM 669 C C . VAL A 1 85 ? 13.110 -5.324 -15.387 1.00 69.38 85 VAL A C 1
ATOM 671 O O . VAL A 1 85 ? 14.134 -4.774 -15.762 1.00 69.38 85 VAL A O 1
ATOM 674 N N . ARG A 1 86 ? 12.326 -5.996 -16.243 1.00 69.88 86 ARG A N 1
ATOM 675 C CA . ARG A 1 86 ? 12.613 -6.094 -17.688 1.00 69.88 86 ARG A CA 1
ATOM 676 C C . ARG A 1 86 ? 12.292 -4.810 -18.441 1.00 69.88 86 ARG A C 1
ATOM 678 O O . ARG A 1 86 ? 12.803 -4.608 -19.537 1.00 69.88 86 ARG A O 1
ATOM 685 N N . LYS A 1 87 ? 11.392 -3.998 -17.886 1.00 68.06 87 LYS A N 1
ATOM 686 C CA . LYS A 1 87 ? 11.079 -2.666 -18.400 1.00 68.06 87 LYS A CA 1
ATOM 687 C C . LYS A 1 87 ? 12.019 -1.613 -17.838 1.00 68.06 87 LYS A C 1
ATOM 689 O O . LYS A 1 87 ? 12.060 -0.533 -18.413 1.00 68.06 87 LYS A O 1
ATOM 694 N N . LEU A 1 88 ? 12.747 -1.942 -16.766 1.00 67.50 88 LEU A N 1
ATOM 695 C CA . LEU A 1 88 ? 13.712 -1.033 -16.187 1.00 67.50 88 LEU A CA 1
ATOM 696 C C . LEU A 1 88 ? 14.988 -0.975 -17.038 1.00 67.50 88 LEU A C 1
ATOM 698 O O . LEU A 1 88 ? 15.689 -1.976 -17.191 1.00 67.50 88 LEU A O 1
ATOM 702 N N . GLY A 1 89 ? 15.268 0.185 -17.624 1.00 66.00 89 GLY A N 1
ATOM 703 C CA . GLY A 1 89 ? 16.511 0.483 -18.330 1.00 66.00 89 GLY A CA 1
ATOM 704 C C . GLY A 1 89 ? 17.693 0.699 -17.378 1.00 66.00 89 GLY A C 1
ATOM 705 O O . GLY A 1 89 ? 17.544 0.726 -16.159 1.00 66.00 89 GLY A O 1
ATOM 706 N N . SER A 1 90 ? 18.890 0.895 -17.938 1.00 60.41 90 SER A N 1
ATOM 707 C CA . SER A 1 90 ? 20.126 1.121 -17.166 1.00 60.41 90 SER A CA 1
ATOM 708 C C . SER A 1 90 ? 20.096 2.373 -16.279 1.00 60.41 90 SER A C 1
ATOM 710 O O . SER A 1 90 ? 20.817 2.420 -15.291 1.00 60.41 90 SER A O 1
ATOM 712 N N . ASP A 1 91 ? 19.252 3.357 -16.598 1.00 61.44 91 ASP A N 1
ATOM 713 C CA . ASP A 1 91 ? 19.073 4.581 -15.800 1.00 61.44 91 ASP A CA 1
ATOM 714 C C . ASP A 1 91 ? 18.118 4.384 -14.601 1.00 61.44 91 ASP A C 1
ATOM 716 O O . ASP A 1 91 ? 17.939 5.288 -13.790 1.00 61.44 91 ASP A O 1
ATOM 720 N N . GLU A 1 92 ? 17.493 3.209 -14.465 1.00 67.38 92 GLU A N 1
ATOM 721 C CA . GLU A 1 92 ? 16.490 2.919 -13.430 1.00 67.38 92 GLU A CA 1
ATOM 722 C C . GLU A 1 92 ? 17.022 1.993 -12.318 1.00 67.38 92 GLU A C 1
ATOM 724 O O . GLU A 1 92 ? 16.282 1.582 -11.422 1.00 67.38 92 GLU A O 1
ATOM 729 N N . GLU A 1 93 ? 18.326 1.705 -12.306 1.00 68.31 93 GLU A N 1
ATOM 730 C CA . GLU A 1 93 ? 18.982 0.984 -11.205 1.00 68.31 93 GLU A CA 1
ATOM 731 C C . GLU A 1 93 ? 18.860 1.768 -9.878 1.00 68.31 93 GLU A C 1
ATOM 733 O O . GLU A 1 93 ? 18.569 1.194 -8.821 1.00 68.31 93 GLU A O 1
ATOM 738 N N . ASP A 1 94 ? 18.920 3.102 -9.959 1.00 82.62 94 ASP A N 1
ATOM 739 C CA . ASP A 1 94 ? 18.658 4.024 -8.846 1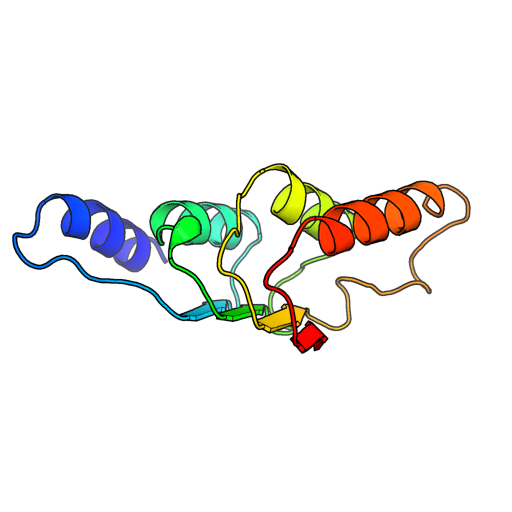.00 82.62 94 ASP A CA 1
ATOM 740 C C . ASP A 1 94 ? 17.206 3.942 -8.338 1.00 82.62 94 ASP A C 1
ATOM 742 O O . ASP A 1 94 ? 16.947 4.073 -7.135 1.00 82.62 94 ASP A O 1
ATOM 746 N N . LEU A 1 95 ? 16.245 3.680 -9.232 1.00 85.50 95 LEU A N 1
ATOM 747 C CA . LEU A 1 95 ? 14.830 3.543 -8.879 1.00 85.50 95 LEU A CA 1
ATOM 748 C C . LEU A 1 95 ? 14.592 2.272 -8.057 1.00 85.50 95 LEU A C 1
ATOM 750 O O . LEU A 1 95 ? 13.878 2.314 -7.056 1.00 85.50 95 LEU A O 1
ATOM 754 N N . LEU A 1 96 ? 15.225 1.151 -8.416 1.00 86.31 96 LEU A N 1
ATOM 755 C CA . LEU A 1 96 ? 15.136 -0.088 -7.630 1.00 86.31 96 LEU A CA 1
ATOM 756 C C . LEU A 1 96 ? 15.770 0.059 -6.255 1.00 86.31 96 LEU A C 1
ATOM 758 O O . LEU A 1 96 ? 15.185 -0.387 -5.268 1.00 86.31 96 LEU A O 1
ATOM 762 N N . ALA A 1 97 ? 16.939 0.698 -6.176 1.00 88.62 97 ALA A N 1
ATOM 763 C CA . ALA A 1 97 ? 17.582 0.982 -4.899 1.00 88.62 97 ALA A CA 1
ATOM 764 C C . ALA A 1 97 ? 16.677 1.855 -4.014 1.00 88.62 97 ALA A C 1
ATOM 766 O O . ALA A 1 97 ? 16.489 1.575 -2.827 1.00 88.62 97 ALA A O 1
ATOM 767 N N . THR A 1 98 ? 16.048 2.872 -4.606 1.00 91.25 98 THR A N 1
ATOM 768 C CA . THR A 1 98 ? 15.092 3.749 -3.921 1.00 91.25 98 THR A CA 1
ATOM 769 C C . THR A 1 98 ? 13.860 2.980 -3.447 1.00 91.25 98 THR A C 1
ATOM 771 O O . THR A 1 98 ? 13.485 3.090 -2.280 1.00 91.25 98 THR A O 1
ATOM 774 N N . LEU A 1 99 ? 13.265 2.142 -4.297 1.00 90.94 99 LEU A N 1
ATOM 775 C CA . LEU A 1 99 ? 12.132 1.289 -3.933 1.00 90.94 99 LEU A CA 1
ATOM 776 C C . LEU A 1 99 ? 12.493 0.298 -2.824 1.00 90.94 99 LEU A C 1
ATOM 778 O O . LEU A 1 99 ? 11.719 0.140 -1.884 1.00 90.94 99 LEU A O 1
ATOM 782 N N 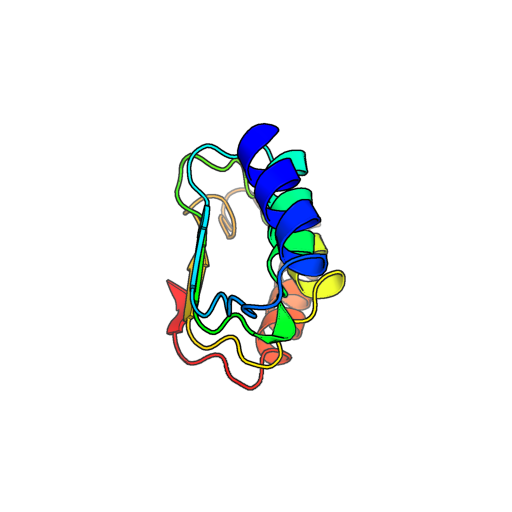. GLY A 1 100 ? 13.671 -0.323 -2.886 1.00 91.00 100 GLY A N 1
ATOM 783 C CA . GLY A 1 100 ? 14.176 -1.203 -1.833 1.00 91.00 100 GLY A CA 1
ATOM 784 C C . GLY A 1 100 ? 14.309 -0.477 -0.493 1.00 91.00 100 GLY A C 1
ATOM 785 O O . GLY A 1 100 ? 13.863 -0.989 0.533 1.00 91.00 100 GLY A O 1
ATOM 786 N N . ASN A 1 101 ? 14.836 0.750 -0.505 1.00 93.94 101 ASN A N 1
ATOM 787 C CA . ASN A 1 101 ? 14.918 1.593 0.687 1.00 93.94 101 ASN A CA 1
ATOM 788 C C . ASN A 1 101 ? 13.531 1.967 1.230 1.00 93.94 101 ASN A C 1
ATOM 790 O O . ASN A 1 101 ? 13.303 1.866 2.434 1.00 93.94 101 ASN A O 1
ATOM 794 N N . LEU A 1 102 ? 12.597 2.364 0.360 1.00 94.69 102 LEU A N 1
ATOM 795 C CA . LEU A 1 102 ? 11.224 2.718 0.740 1.00 94.69 102 LEU A CA 1
ATOM 796 C C . LEU A 1 102 ? 10.469 1.515 1.321 1.00 94.69 102 LEU A C 1
ATOM 798 O O . LEU A 1 102 ? 9.835 1.634 2.367 1.00 94.69 102 LEU A O 1
ATOM 802 N N . LEU A 1 103 ? 10.588 0.337 0.705 1.00 93.38 103 LEU A N 1
ATOM 803 C CA . LEU A 1 103 ? 10.032 -0.905 1.245 1.00 93.38 103 LEU A CA 1
ATOM 804 C C . LEU A 1 103 ? 10.676 -1.265 2.591 1.00 93.38 103 LEU A C 1
ATOM 806 O O . LEU A 1 103 ? 9.972 -1.655 3.517 1.00 93.38 103 LEU A O 1
ATOM 810 N N . GLY A 1 104 ? 11.988 -1.058 2.742 1.00 92.38 104 GLY A N 1
ATOM 811 C CA . GLY A 1 104 ?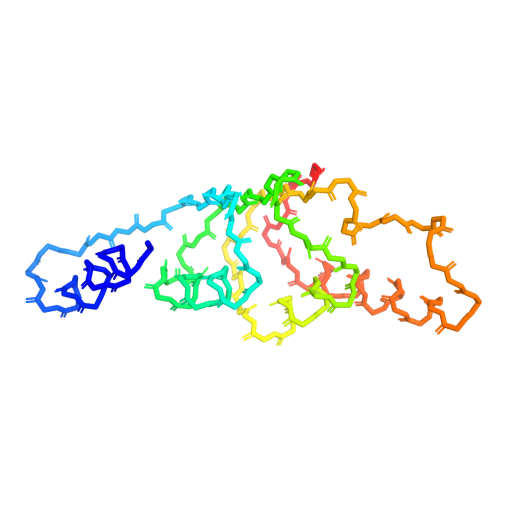 12.699 -1.252 4.009 1.00 92.38 104 GLY A CA 1
ATOM 812 C C . GLY A 1 104 ? 12.248 -0.312 5.136 1.00 92.38 104 GLY A C 1
ATOM 813 O O . GLY A 1 104 ? 12.422 -0.631 6.313 1.00 92.38 104 GLY A O 1
ATOM 814 N N . GLN A 1 105 ? 11.632 0.828 4.809 1.00 93.69 105 GLN A N 1
ATOM 815 C CA . GLN A 1 105 ? 11.040 1.740 5.792 1.00 93.69 105 GLN A CA 1
ATOM 816 C C . GLN A 1 105 ? 9.659 1.279 6.284 1.00 93.69 105 GLN A C 1
ATOM 818 O O . GLN A 1 105 ? 9.220 1.721 7.351 1.00 93.69 105 GLN A O 1
ATOM 823 N N . LEU A 1 106 ? 8.995 0.353 5.583 1.00 94.44 106 LEU A N 1
ATOM 824 C CA . LEU A 1 106 ? 7.719 -0.236 5.996 1.00 94.44 106 LEU A CA 1
ATOM 825 C C . LEU A 1 106 ? 7.938 -1.275 7.107 1.00 94.44 106 LEU A C 1
ATOM 827 O O . LEU A 1 106 ? 7.875 -2.482 6.892 1.00 94.44 106 LEU A O 1
ATOM 831 N N . LYS A 1 107 ? 8.178 -0.803 8.334 1.00 92.50 107 LYS A N 1
ATOM 832 C CA . LYS A 1 107 ? 8.582 -1.640 9.485 1.00 92.50 107 LYS A CA 1
ATOM 833 C C . LYS A 1 107 ? 7.618 -2.774 9.845 1.00 92.50 107 LYS A C 1
ATOM 835 O O . LYS A 1 107 ? 8.026 -3.728 10.500 1.00 92.50 107 LYS A O 1
ATOM 840 N N . SER A 1 108 ? 6.345 -2.638 9.482 1.00 94.62 108 SER A N 1
ATOM 841 C CA . SER A 1 108 ? 5.295 -3.617 9.777 1.00 94.62 108 SER A CA 1
ATOM 842 C C . SER A 1 108 ? 5.099 -4.644 8.657 1.00 94.62 108 SER A C 1
ATOM 844 O O . SER A 1 108 ? 4.333 -5.587 8.854 1.00 94.62 108 SER A O 1
ATOM 846 N N . LEU A 1 109 ? 5.756 -4.468 7.503 1.00 96.62 109 LEU A N 1
ATOM 847 C CA . LEU A 1 109 ? 5.539 -5.284 6.314 1.00 96.62 109 LEU A CA 1
ATOM 848 C C . LEU A 1 109 ? 6.094 -6.697 6.526 1.00 96.62 109 LEU A C 1
ATOM 850 O O . LEU A 1 109 ? 7.284 -6.882 6.770 1.00 96.62 109 LEU A O 1
ATOM 854 N N . SER A 1 110 ? 5.220 -7.696 6.421 1.00 94.94 110 SER A N 1
ATOM 855 C CA . SER A 1 110 ? 5.556 -9.118 6.557 1.00 94.94 110 SER A CA 1
ATOM 856 C C . SER A 1 110 ? 5.238 -9.928 5.304 1.00 94.94 110 SER A C 1
ATOM 858 O O . SER A 1 110 ? 5.768 -11.021 5.129 1.00 94.94 110 SER A O 1
ATOM 860 N N . GLU A 1 111 ? 4.364 -9.408 4.444 1.00 95.69 111 GLU A N 1
ATOM 861 C CA . GLU A 1 111 ? 3.910 -10.062 3.224 1.00 95.69 111 GLU A CA 1
ATOM 862 C C . GLU A 1 111 ? 4.048 -9.106 2.035 1.00 95.69 111 GLU A C 1
ATOM 864 O O . GLU A 1 111 ? 3.560 -7.972 2.073 1.00 95.69 111 GLU A O 1
ATOM 869 N N . LEU A 1 112 ? 4.690 -9.586 0.971 1.00 92.62 112 LEU A N 1
ATOM 870 C CA . LEU A 1 112 ? 4.833 -8.893 -0.304 1.00 92.62 112 LEU A CA 1
ATOM 871 C C . LEU A 1 112 ? 4.493 -9.883 -1.426 1.00 92.62 112 LEU A C 1
ATOM 873 O O . LEU A 1 112 ? 5.147 -10.924 -1.529 1.00 92.62 112 LEU A O 1
ATOM 877 N N . TYR A 1 113 ? 3.464 -9.567 -2.216 1.00 87.00 113 TYR A N 1
ATOM 878 C CA . TYR A 1 113 ? 2.929 -10.407 -3.297 1.00 87.00 113 TYR A CA 1
ATOM 879 C C . TYR A 1 113 ? 2.928 -9.686 -4.642 1.00 87.00 113 TYR A C 1
ATOM 881 O O . TYR A 1 113 ? 2.594 -8.476 -4.660 1.00 87.00 113 TYR A O 1
#

Foldseek 3Di:
DVVLLVVLVCCVVDPDNDAPQEDADDLDELVRVVSNCVSRPLCRYQYYAYEQNYQAALVSLLCPLVVDDNQNHAEYEDYPRHPPVVPDDPVCPVSVVSNVVSVVVNVNYNYYD

Radius of gyration: 14.74 Å; chains: 1; bounding box: 41×24×33 Å

Sequence (113 aa):
YDPVAQAFLLLRCCPLKLHFVGFRADSLSLKQLFYVLRLAEPEAITKLEVVHNVPLEAFHLEVLLSKVDFPKLKSLTLPAGALDVRKLGSDEEDLLATLGNLLGQLKSLSELY

InterPro domains:
  IPR050694 LRRC14/PRAME [PTHR14224] (11-113)